Protein AF-A0A947NWL7-F1 (afdb_monomer_lite)

Secondary structure (DSSP, 8-state):
-HHHHHHTTPPP-S-EE--TTSPPEE--S---PPP-SS-HHHHHTT-SEEEEEEEEEEEEE-TTT--EEEEEEEEEEE-

Structure (mmCIF, N/CA/C/O backbone):
data_AF-A0A947NWL7-F1
#
_entry.id   AF-A0A947NWL7-F1
#
loop_
_atom_site.group_PDB
_atom_site.id
_atom_site.type_symbol
_atom_site.label_atom_id
_atom_site.label_alt_id
_atom_site.label_comp_id
_atom_site.label_asym_id
_atom_site.label_entity_id
_atom_site.label_seq_id
_atom_site.pdbx_PDB_ins_code
_atom_site.Cartn_x
_atom_site.Cartn_y
_atom_site.Cartn_z
_atom_site.occupancy
_atom_site.B_iso_or_equiv
_atom_site.auth_seq_id
_atom_site.auth_comp_id
_atom_site.auth_asym_id
_atom_site.auth_atom_id
_atom_site.pdbx_PDB_model_num
ATOM 1 N N . ASN A 1 1 ? 18.606 -0.693 -17.203 1.00 82.00 1 ASN A N 1
ATOM 2 C CA . ASN A 1 1 ? 17.481 0.211 -17.542 1.00 82.00 1 ASN A CA 1
ATOM 3 C C . ASN A 1 1 ? 17.516 0.738 -18.986 1.00 82.00 1 ASN A C 1
ATOM 5 O O . ASN A 1 1 ? 16.484 0.702 -19.635 1.00 82.00 1 ASN A O 1
ATOM 9 N N . SER A 1 2 ? 18.655 1.199 -19.520 1.00 90.56 2 SER A N 1
ATOM 10 C CA . SER A 1 2 ? 18.756 1.801 -20.860 1.00 90.56 2 SER A CA 1
ATOM 11 C C . SER A 1 2 ? 18.509 0.796 -21.982 1.00 90.56 2 SER A C 1
ATOM 13 O O . SER A 1 2 ? 17.853 1.132 -22.960 1.00 90.56 2 SER A O 1
ATOM 15 N N . ALA A 1 3 ? 18.969 -0.448 -21.811 1.00 91.25 3 ALA A N 1
ATOM 16 C CA . ALA A 1 3 ? 18.650 -1.552 -22.713 1.00 91.25 3 ALA A CA 1
ATOM 17 C C . ALA A 1 3 ? 17.134 -1.814 -22.773 1.00 91.25 3 ALA A C 1
ATOM 19 O O . ALA A 1 3 ? 16.574 -1.835 -23.862 1.00 91.25 3 ALA A O 1
ATOM 20 N N . SER A 1 4 ? 16.463 -1.914 -21.618 1.00 92.75 4 SER A N 1
ATOM 21 C CA . SER A 1 4 ? 15.005 -2.086 -21.532 1.00 92.75 4 SER A CA 1
ATOM 22 C C . SER A 1 4 ? 14.248 -0.910 -22.157 1.00 92.75 4 SER A C 1
ATOM 24 O O . SER A 1 4 ? 13.340 -1.124 -22.949 1.00 92.75 4 SER A O 1
ATOM 26 N N . ALA A 1 5 ? 14.651 0.331 -21.863 1.00 94.31 5 ALA A N 1
ATOM 27 C CA . ALA A 1 5 ? 14.045 1.526 -22.451 1.00 94.31 5 ALA A CA 1
ATOM 28 C C . ALA A 1 5 ? 14.202 1.547 -23.981 1.00 94.31 5 ALA A C 1
ATOM 30 O O . ALA A 1 5 ? 13.231 1.767 -24.696 1.00 94.31 5 ALA A O 1
ATOM 31 N N . ARG A 1 6 ? 15.396 1.217 -24.493 1.00 95.25 6 ARG A N 1
ATOM 32 C CA . ARG A 1 6 ? 15.660 1.114 -25.934 1.00 95.25 6 ARG A CA 1
ATOM 33 C C . ARG A 1 6 ? 14.835 0.012 -26.595 1.00 95.25 6 ARG A C 1
ATOM 35 O O . ARG A 1 6 ? 14.292 0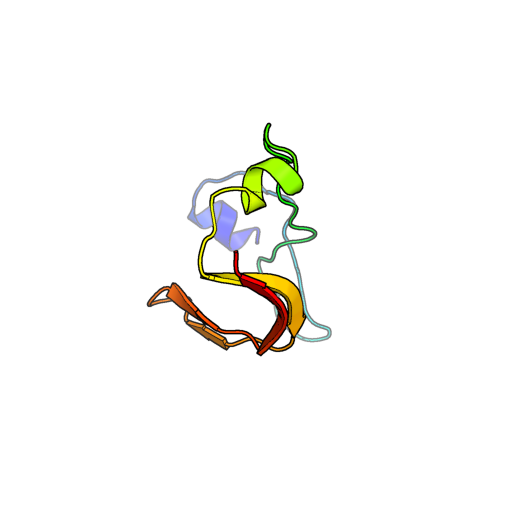.241 -27.666 1.00 95.25 6 ARG A O 1
ATOM 42 N N . GLN A 1 7 ? 14.733 -1.154 -25.960 1.00 95.44 7 GLN A N 1
ATOM 43 C CA . GLN A 1 7 ? 13.927 -2.269 -26.459 1.00 95.44 7 GLN A CA 1
ATOM 44 C C . GLN A 1 7 ? 12.437 -1.908 -26.542 1.00 95.44 7 GLN A C 1
ATOM 46 O O . GLN A 1 7 ? 11.761 -2.343 -27.466 1.00 95.44 7 GLN A O 1
ATOM 51 N N . LEU A 1 8 ? 11.941 -1.100 -25.601 1.00 96.38 8 LEU A N 1
ATOM 52 C CA . LEU A 1 8 ? 10.550 -0.641 -25.551 1.00 96.38 8 LEU A CA 1
ATOM 53 C C . LEU A 1 8 ? 10.297 0.665 -26.331 1.00 96.38 8 LEU A C 1
ATOM 55 O O . LEU A 1 8 ? 9.162 1.126 -26.366 1.00 96.38 8 LEU A O 1
ATOM 59 N N . GLY A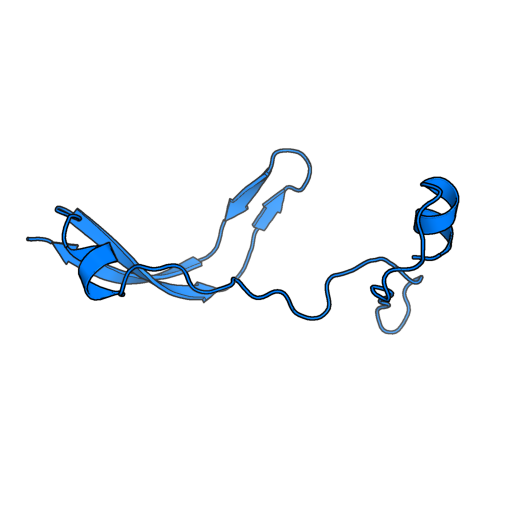 1 9 ? 11.326 1.294 -26.915 1.00 96.94 9 GLY A N 1
ATOM 60 C CA . GLY A 1 9 ? 11.207 2.617 -27.547 1.00 96.94 9 GLY A CA 1
ATOM 61 C C . GLY A 1 9 ? 10.839 3.751 -26.576 1.00 96.94 9 GLY A C 1
ATOM 62 O O . GLY A 1 9 ? 10.343 4.790 -27.001 1.00 96.94 9 GLY A O 1
ATOM 63 N N . ALA A 1 10 ? 11.058 3.555 -25.275 1.00 96.12 10 ALA A N 1
ATOM 64 C CA . ALA A 1 10 ? 10.676 4.484 -24.217 1.00 96.12 10 ALA A CA 1
ATOM 65 C C . ALA A 1 10 ? 11.835 5.427 -23.824 1.00 96.12 10 ALA A C 1
ATOM 67 O O . ALA A 1 10 ? 13.008 5.047 -23.925 1.00 96.12 10 ALA A O 1
ATOM 68 N N . PRO A 1 11 ? 11.542 6.641 -23.317 1.00 96.19 11 PRO A N 1
ATOM 69 C CA . PRO A 1 11 ? 12.555 7.500 -22.711 1.00 96.19 11 PRO A CA 1
ATOM 70 C C . PRO A 1 11 ? 13.102 6.902 -21.403 1.00 96.19 11 PRO A C 1
ATOM 72 O O . PRO A 1 11 ? 12.490 6.040 -20.769 1.00 96.19 11 PRO A O 1
ATOM 75 N N . LEU A 1 12 ? 14.275 7.374 -20.970 1.00 94.94 12 LEU A N 1
ATOM 76 C CA . LEU A 1 12 ? 14.851 6.973 -19.685 1.00 94.94 12 LEU A CA 1
ATOM 77 C C . LEU A 1 12 ? 14.033 7.553 -18.522 1.00 94.94 12 LEU A C 1
ATOM 79 O O . LEU A 1 12 ? 13.770 8.749 -18.485 1.00 94.94 12 LEU A O 1
ATOM 83 N N . SER A 1 13 ? 13.701 6.713 -17.538 1.00 93.38 13 SER A N 1
ATOM 84 C CA . SER A 1 13 ? 12.858 7.086 -16.391 1.00 93.38 13 SER A CA 1
ATOM 85 C C . SER A 1 13 ? 13.621 7.372 -15.091 1.00 93.38 13 SER A C 1
ATOM 87 O O . SER A 1 13 ? 12.996 7.570 -14.057 1.00 93.38 13 SER A O 1
ATOM 89 N N . GLY A 1 14 ? 14.956 7.299 -15.082 1.00 93.94 14 GLY A N 1
ATOM 90 C CA . GLY A 1 14 ? 15.758 7.481 -13.859 1.00 93.94 14 GLY A CA 1
ATOM 91 C C . GLY A 1 14 ? 15.746 6.305 -12.864 1.00 93.94 14 GLY A C 1
ATOM 92 O O . GLY A 1 14 ? 16.385 6.385 -11.825 1.00 93.94 14 GLY A O 1
ATOM 93 N N . HIS A 1 15 ? 15.099 5.183 -13.189 1.00 94.56 15 HIS A N 1
ATOM 94 C CA . HIS A 1 15 ? 14.933 4.020 -12.298 1.00 94.56 15 HIS A CA 1
ATOM 95 C C . HIS A 1 15 ? 16.034 2.949 -12.444 1.00 94.56 15 HIS A C 1
ATOM 97 O O . HIS A 1 15 ? 15.769 1.745 -12.428 1.00 94.56 15 HIS A O 1
ATOM 103 N N . ALA A 1 16 ? 17.282 3.366 -12.678 1.00 93.19 16 ALA A N 1
ATOM 104 C CA . ALA A 1 16 ? 18.412 2.437 -12.705 1.00 93.19 16 ALA A CA 1
ATOM 105 C C . ALA A 1 16 ? 18.791 2.031 -11.279 1.00 93.19 16 ALA A C 1
ATOM 107 O O . ALA A 1 16 ? 18.996 2.891 -10.427 1.00 93.19 16 ALA A O 1
ATOM 108 N N . SER A 1 17 ? 18.969 0.737 -11.038 1.00 92.56 17 SER A N 1
ATOM 109 C CA . SER A 1 17 ? 19.487 0.235 -9.765 1.00 92.56 17 SER A CA 1
ATOM 110 C C . SER A 1 17 ? 20.510 -0.867 -9.981 1.00 92.56 17 SER A C 1
ATOM 112 O O . SER A 1 17 ? 20.542 -1.510 -11.029 1.00 92.56 17 SER A O 1
ATOM 114 N N . ARG A 1 18 ? 21.392 -1.066 -9.002 1.00 90.25 18 ARG A N 1
ATOM 115 C CA . ARG A 1 18 ? 22.370 -2.158 -8.984 1.00 90.25 18 ARG A CA 1
ATOM 116 C C . ARG A 1 18 ? 22.576 -2.623 -7.548 1.00 90.25 18 ARG A C 1
ATOM 118 O O . ARG A 1 18 ? 22.551 -1.797 -6.639 1.00 90.25 18 ARG A O 1
ATOM 125 N N . SER A 1 19 ? 22.836 -3.910 -7.349 1.00 84.06 19 SER A N 1
ATOM 126 C CA . SER A 1 19 ? 23.422 -4.390 -6.092 1.00 84.06 19 SER A CA 1
ATOM 127 C C . SER A 1 19 ? 24.954 -4.315 -6.168 1.00 84.06 19 SER A C 1
ATOM 129 O O . SER A 1 19 ? 25.515 -4.107 -7.247 1.00 84.06 19 SER A O 1
ATOM 131 N N . GLY A 1 20 ? 25.643 -4.467 -5.031 1.00 82.81 20 GLY A N 1
ATOM 132 C CA . GLY A 1 20 ? 27.092 -4.246 -4.888 1.00 82.81 20 GLY A CA 1
ATOM 133 C C . GLY A 1 20 ? 28.009 -4.977 -5.883 1.00 82.81 20 GLY A C 1
ATOM 134 O O . GLY A 1 20 ? 29.136 -4.532 -6.072 1.00 82.81 20 GLY A O 1
ATOM 135 N N . GLY A 1 21 ? 27.530 -6.020 -6.571 1.00 82.88 21 GLY A N 1
ATOM 136 C CA . GLY A 1 21 ? 28.268 -6.730 -7.626 1.00 82.88 21 GLY A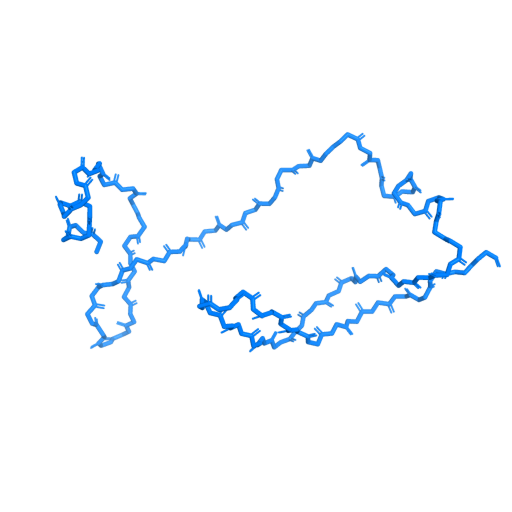 CA 1
ATOM 137 C C . GLY A 1 21 ? 27.416 -7.233 -8.799 1.00 82.88 21 GLY A C 1
ATOM 138 O O . GLY A 1 21 ? 27.909 -8.006 -9.612 1.00 82.88 21 GLY A O 1
ATOM 139 N N . GLY A 1 22 ? 26.142 -6.837 -8.887 1.00 82.06 22 GLY A N 1
ATOM 140 C CA . GLY A 1 22 ? 25.223 -7.285 -9.939 1.00 82.06 22 GLY A CA 1
ATOM 141 C C . GLY A 1 22 ? 25.171 -6.345 -11.145 1.00 82.06 22 GLY A C 1
ATOM 142 O O . GLY A 1 22 ? 25.498 -5.159 -11.047 1.00 82.06 22 GLY A O 1
ATOM 143 N N . SER A 1 23 ? 24.704 -6.862 -12.285 1.00 85.81 23 SER A N 1
ATOM 144 C CA . SER A 1 23 ? 24.395 -6.033 -13.454 1.00 85.81 23 SER A CA 1
ATOM 145 C C . SER A 1 23 ? 23.298 -5.002 -13.135 1.00 85.81 23 SER A C 1
ATOM 147 O O . SER A 1 23 ? 22.412 -5.280 -12.323 1.00 85.81 23 SER A O 1
ATOM 149 N N . PRO A 1 24 ? 23.309 -3.821 -13.779 1.00 87.50 24 PRO A N 1
ATOM 150 C CA . PRO A 1 24 ? 22.265 -2.822 -13.585 1.00 87.50 24 PRO A CA 1
ATOM 151 C C . PRO A 1 24 ? 20.879 -3.331 -14.006 1.00 87.50 24 PRO A C 1
ATOM 153 O O . PRO A 1 24 ? 20.683 -3.771 -15.140 1.00 87.50 24 PRO A O 1
ATOM 156 N N . GLY A 1 25 ? 19.902 -3.199 -13.115 1.00 90.50 25 GLY A N 1
ATOM 157 C CA . GLY A 1 25 ? 18.500 -3.537 -13.326 1.00 90.50 25 GLY A CA 1
ATOM 158 C C . GLY A 1 25 ? 17.598 -2.313 -13.482 1.00 90.50 25 GLY A C 1
ATOM 159 O O . GLY A 1 25 ? 18.041 -1.203 -13.808 1.00 90.50 25 GLY A O 1
ATOM 160 N N . VAL A 1 26 ? 16.303 -2.551 -13.289 1.00 92.75 26 VAL A N 1
ATOM 161 C CA . VAL A 1 26 ? 15.266 -1.528 -13.127 1.00 92.75 26 VAL A CA 1
ATOM 162 C C . VAL A 1 26 ? 14.602 -1.784 -11.779 1.00 92.75 26 VAL A C 1
ATOM 164 O O . VAL A 1 26 ? 14.202 -2.914 -11.513 1.00 92.75 26 VAL A O 1
ATOM 167 N N . SER A 1 27 ? 14.478 -0.766 -10.931 1.00 92.94 27 SER A N 1
ATOM 168 C CA . SER A 1 27 ? 13.693 -0.865 -9.695 1.00 92.94 27 SER A CA 1
ATOM 169 C C . SER A 1 27 ? 13.060 0.470 -9.340 1.00 92.94 27 SER A C 1
ATOM 171 O O . SER A 1 27 ? 13.523 1.520 -9.781 1.00 92.94 27 SER A O 1
ATOM 173 N N . ALA A 1 28 ? 12.036 0.428 -8.492 1.00 94.00 28 ALA A N 1
ATOM 174 C CA . ALA A 1 28 ? 11.522 1.626 -7.848 1.00 94.00 28 ALA A CA 1
ATOM 175 C C . ALA A 1 28 ? 12.597 2.298 -6.973 1.00 94.00 28 ALA A C 1
ATOM 177 O O . ALA A 1 28 ? 13.512 1.629 -6.482 1.00 94.00 28 ALA A O 1
ATOM 178 N N . SER A 1 29 ? 12.465 3.613 -6.788 1.00 93.62 29 SER A N 1
ATOM 179 C CA . SER A 1 29 ? 13.232 4.394 -5.813 1.00 93.62 29 SER A CA 1
ATOM 180 C C . SER A 1 29 ? 12.412 4.582 -4.535 1.00 93.62 29 SER A C 1
ATOM 182 O O . SER A 1 29 ? 12.702 3.955 -3.524 1.00 93.62 29 SER A O 1
ATOM 184 N N . ASN A 1 30 ? 11.338 5.371 -4.613 1.00 95.12 30 ASN A N 1
ATOM 185 C CA . ASN A 1 30 ? 10.362 5.576 -3.549 1.00 95.12 30 ASN A CA 1
ATOM 186 C C . ASN A 1 30 ? 8.960 5.466 -4.144 1.00 95.12 30 ASN A C 1
ATOM 188 O O . ASN A 1 30 ? 8.616 6.211 -5.060 1.00 95.12 30 ASN A O 1
ATOM 192 N N . ILE A 1 31 ? 8.160 4.543 -3.621 1.00 94.62 31 ILE A N 1
ATOM 193 C CA . ILE A 1 31 ? 6.748 4.416 -3.981 1.00 94.62 31 ILE A CA 1
ATOM 194 C C . ILE A 1 31 ? 5.945 5.024 -2.841 1.00 94.62 31 ILE A C 1
ATOM 196 O O . ILE A 1 31 ? 6.162 4.677 -1.681 1.00 94.62 31 ILE A O 1
ATOM 200 N N . HIS A 1 32 ? 5.026 5.919 -3.177 1.00 96.44 32 HIS A N 1
ATOM 201 C CA . HIS A 1 32 ? 4.063 6.473 -2.239 1.00 96.44 32 HIS A CA 1
ATOM 202 C C . HIS A 1 32 ? 2.675 6.414 -2.869 1.00 96.44 32 HIS A C 1
ATOM 204 O O . HIS A 1 32 ? 2.540 6.443 -4.092 1.00 96.44 32 HIS A O 1
ATOM 210 N N . LEU A 1 33 ? 1.660 6.294 -2.022 1.00 95.94 33 LEU A N 1
ATOM 211 C CA . LEU A 1 33 ? 0.267 6.419 -2.426 1.00 95.94 33 LEU A CA 1
ATOM 212 C C . LEU A 1 33 ? -0.174 7.850 -2.133 1.00 95.94 33 LEU A C 1
ATOM 214 O O . LEU A 1 33 ? 0.073 8.356 -1.036 1.00 95.94 33 LEU A O 1
ATOM 218 N N . GLU A 1 34 ? -0.795 8.499 -3.112 1.00 97.69 34 GLU A N 1
ATOM 219 C CA . GLU A 1 34 ? -1.428 9.799 -2.901 1.00 97.69 34 GLU A CA 1
ATOM 220 C C . GLU A 1 34 ? -2.653 9.648 -1.983 1.00 97.69 34 GLU A C 1
ATOM 222 O O . GLU A 1 34 ? -3.342 8.622 -2.040 1.00 97.69 34 GLU A O 1
ATOM 227 N N . PRO A 1 35 ? -2.928 10.632 -1.109 1.00 97.12 35 PRO A N 1
ATOM 228 C CA . PRO A 1 35 ? -4.083 10.576 -0.226 1.00 97.12 35 PRO A CA 1
ATOM 229 C C . PRO A 1 35 ? -5.392 10.663 -1.021 1.00 97.12 35 PRO A C 1
ATOM 231 O O . PRO A 1 35 ? -5.504 11.416 -1.987 1.00 97.12 35 PRO A O 1
ATOM 234 N N . GLY A 1 36 ? -6.397 9.907 -0.577 1.00 96.75 36 GLY A N 1
ATOM 235 C CA . GLY A 1 36 ? -7.772 10.033 -1.059 1.00 96.75 36 GLY A CA 1
ATOM 236 C C . GLY A 1 36 ? -8.525 11.182 -0.382 1.00 96.75 36 GLY A C 1
ATOM 237 O O . GLY A 1 36 ? -7.941 12.036 0.282 1.00 96.75 36 GLY A O 1
ATOM 238 N N . THR A 1 37 ? -9.849 11.185 -0.530 1.00 97.75 37 THR A N 1
ATOM 239 C CA . THR A 1 37 ? -10.723 12.228 0.034 1.00 97.75 37 THR A CA 1
ATOM 240 C C . THR A 1 37 ? -11.290 11.892 1.409 1.00 97.75 37 THR A C 1
ATOM 242 O O . THR A 1 37 ? -11.749 12.796 2.096 1.00 97.75 37 THR A O 1
ATOM 245 N N . LEU A 1 38 ? -11.300 10.613 1.792 1.00 97.75 38 LEU A N 1
ATOM 246 C CA . LEU A 1 38 ? -11.872 10.153 3.056 1.00 97.75 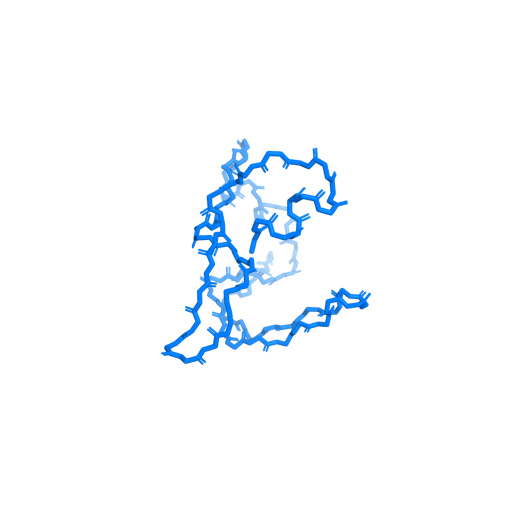38 LEU A CA 1
ATOM 247 C C . LEU A 1 38 ? -10.840 10.217 4.181 1.00 97.75 38 LEU A C 1
ATOM 249 O O . LEU A 1 38 ? -9.667 9.878 3.998 1.00 97.75 38 LEU A O 1
ATOM 253 N N . SER A 1 39 ? -11.298 10.610 5.362 1.00 97.06 39 SER A N 1
ATOM 254 C CA . SER A 1 39 ? -10.558 10.464 6.607 1.00 97.06 39 SER A CA 1
ATOM 255 C C . SER A 1 39 ? -10.486 8.998 7.041 1.00 97.06 39 SER A C 1
ATOM 257 O O . SER A 1 39 ? -11.228 8.131 6.579 1.00 97.06 39 SER A O 1
ATOM 259 N N . ARG A 1 40 ? -9.583 8.709 7.980 1.00 95.25 40 ARG A N 1
ATOM 260 C CA . ARG A 1 40 ? -9.454 7.371 8.564 1.00 95.25 40 ARG A CA 1
ATOM 261 C C . ARG A 1 40 ? -10.740 6.906 9.253 1.00 95.25 40 ARG A C 1
ATOM 263 O O . ARG A 1 40 ? -11.067 5.733 9.140 1.00 95.25 40 ARG A O 1
ATOM 270 N N . ASP A 1 41 ? -11.433 7.796 9.956 1.00 96.25 41 ASP A N 1
ATOM 271 C CA . ASP A 1 41 ? -12.645 7.435 10.698 1.00 96.25 41 ASP A CA 1
ATOM 272 C C . ASP A 1 41 ? -13.794 7.121 9.732 1.00 96.25 41 ASP A C 1
ATOM 274 O O . ASP A 1 41 ? -14.489 6.127 9.914 1.00 96.25 41 ASP A O 1
ATOM 278 N N . GLU A 1 42 ? -13.920 7.889 8.643 1.00 97.38 42 GLU A N 1
ATOM 279 C CA . GLU A 1 42 ? -14.884 7.605 7.569 1.00 97.38 42 GLU A CA 1
ATOM 280 C C . GLU A 1 42 ? -14.605 6.266 6.875 1.00 97.38 42 GLU A C 1
ATOM 282 O O . GLU A 1 42 ? -15.546 5.560 6.534 1.00 97.38 42 GLU A O 1
ATOM 287 N N . LEU A 1 43 ? -13.333 5.888 6.702 1.00 95.75 43 LEU A N 1
ATOM 288 C CA . LEU A 1 43 ? -12.947 4.590 6.131 1.00 95.75 43 LEU A CA 1
ATOM 289 C C . LEU A 1 43 ? -13.232 3.397 7.055 1.00 95.75 43 LEU A C 1
ATOM 291 O O . LEU A 1 43 ? -13.235 2.263 6.587 1.00 95.75 43 LEU A O 1
ATOM 295 N N . ILE A 1 44 ? -13.374 3.628 8.361 1.00 96.81 44 ILE A N 1
ATOM 296 C CA . ILE A 1 44 ? -13.616 2.575 9.357 1.00 96.81 44 ILE A CA 1
ATOM 297 C C . ILE A 1 44 ? -15.113 2.435 9.662 1.00 96.81 44 ILE A C 1
ATOM 299 O O . ILE A 1 44 ? -15.544 1.369 10.090 1.00 96.81 44 ILE A O 1
ATOM 303 N N . ALA A 1 45 ? -15.893 3.496 9.442 1.00 96.19 45 ALA A N 1
ATOM 304 C CA . ALA A 1 45 ? -17.261 3.639 9.933 1.00 96.19 45 ALA A CA 1
ATOM 305 C C . ALA A 1 45 ? -18.257 2.562 9.462 1.00 96.19 45 ALA A C 1
ATOM 307 O O . ALA A 1 45 ? -19.285 2.390 10.110 1.00 96.19 45 ALA A O 1
ATOM 308 N N . ASP A 1 46 ? -17.995 1.867 8.353 1.00 95.19 46 ASP A N 1
ATOM 309 C CA . ASP A 1 46 ? -18.871 0.834 7.785 1.00 95.19 46 ASP A CA 1
ATOM 310 C C . ASP A 1 46 ? -18.343 -0.606 7.965 1.00 95.19 46 ASP A C 1
ATOM 312 O O . ASP A 1 46 ? -18.898 -1.553 7.400 1.00 95.19 46 ASP A O 1
ATOM 316 N N . ILE A 1 47 ? -17.291 -0.800 8.770 1.00 97.00 47 ILE A N 1
ATOM 317 C CA . ILE A 1 47 ? -16.673 -2.109 9.020 1.00 97.00 47 ILE A CA 1
ATOM 318 C C . ILE A 1 47 ? -17.275 -2.763 10.274 1.00 97.00 47 ILE A C 1
ATOM 320 O O . ILE A 1 47 ? -16.842 -2.482 11.385 1.00 97.00 47 ILE A O 1
ATOM 324 N N . ALA A 1 48 ? -18.191 -3.719 10.085 1.00 97.12 48 ALA A N 1
ATOM 325 C CA . ALA A 1 48 ? -18.843 -4.435 11.194 1.00 97.12 48 ALA A CA 1
ATOM 326 C C . ALA A 1 48 ? -17.934 -5.443 11.937 1.00 97.12 48 ALA A C 1
ATOM 328 O O . ALA A 1 48 ? -18.017 -5.593 13.154 1.00 97.12 48 ALA A O 1
ATOM 329 N N . ASP A 1 49 ? -17.070 -6.166 11.212 1.00 98.00 49 ASP A N 1
ATOM 330 C CA . ASP A 1 49 ? -16.000 -7.008 11.775 1.00 98.00 49 ASP A CA 1
ATOM 331 C C . ASP A 1 49 ? -14.824 -7.020 10.795 1.00 98.00 49 ASP A C 1
ATOM 333 O O . ASP A 1 49 ? -14.968 -7.388 9.626 1.00 98.00 49 ASP A O 1
ATOM 337 N N . GLY A 1 50 ? -13.653 -6.586 11.247 1.00 97.25 50 GLY A N 1
ATOM 338 C CA . GLY A 1 50 ? -12.492 -6.421 10.384 1.00 97.25 50 GLY A CA 1
ATOM 339 C C . GLY A 1 50 ? -11.190 -6.237 11.147 1.00 97.25 50 GLY A C 1
ATOM 340 O O . GLY A 1 50 ? -11.111 -6.419 12.362 1.00 97.25 50 GLY A O 1
ATOM 341 N N . VAL A 1 51 ? -10.128 -5.882 10.422 1.00 97.00 51 VAL A N 1
ATOM 342 C CA . VAL A 1 51 ? -8.811 -5.621 11.013 1.00 97.00 51 VAL A CA 1
ATOM 343 C C . VAL A 1 51 ? -8.205 -4.361 10.407 1.00 97.00 51 VAL A C 1
ATOM 345 O O . VAL A 1 51 ? -7.957 -4.294 9.205 1.00 97.00 51 VAL A O 1
ATOM 348 N N . LEU A 1 52 ? -7.891 -3.386 11.257 1.00 97.25 52 LEU A N 1
ATOM 349 C CA . LEU A 1 52 ? -7.074 -2.236 10.896 1.00 97.25 52 LEU A CA 1
ATOM 350 C C . LEU A 1 52 ? -5.593 -2.608 10.982 1.00 97.25 52 LEU A C 1
ATOM 352 O O . LEU A 1 52 ? -5.024 -2.671 12.075 1.00 97.25 52 LEU A O 1
ATOM 356 N N . ILE A 1 53 ? -4.958 -2.816 9.832 1.00 97.25 53 ILE A N 1
ATOM 357 C CA . ILE A 1 53 ? -3.523 -3.100 9.741 1.00 97.25 53 ILE A CA 1
ATOM 358 C C . ILE A 1 53 ? -2.716 -1.809 9.900 1.00 97.25 53 ILE A C 1
ATOM 360 O O . ILE A 1 53 ? -2.901 -0.855 9.149 1.00 97.25 53 ILE A O 1
ATOM 364 N N . THR A 1 54 ? -1.789 -1.785 10.858 1.00 97.19 54 THR A N 1
ATOM 365 C CA . THR A 1 54 ? -0.930 -0.620 11.143 1.00 97.19 54 THR A CA 1
ATOM 366 C C . THR A 1 54 ? 0.520 -0.831 10.726 1.00 97.19 54 THR A C 1
ATOM 368 O O . THR A 1 54 ? 1.258 0.134 10.538 1.00 97.19 54 THR A O 1
ATOM 371 N N . SER A 1 55 ? 0.950 -2.084 10.565 1.00 97.38 55 SER A N 1
ATOM 372 C CA . SER A 1 55 ? 2.277 -2.419 10.047 1.00 97.38 55 SER A CA 1
ATOM 373 C C . SER A 1 55 ? 2.288 -3.786 9.370 1.00 97.38 55 SER A C 1
ATOM 375 O O . SER A 1 55 ? 1.478 -4.661 9.681 1.00 97.38 55 SER A O 1
ATOM 377 N N . VAL A 1 56 ? 3.239 -3.972 8.454 1.00 97.19 56 VAL A N 1
ATOM 378 C CA . VAL A 1 56 ? 3.480 -5.234 7.747 1.00 97.19 56 VAL A CA 1
ATOM 379 C C . VAL A 1 56 ? 4.962 -5.590 7.785 1.00 97.19 56 VAL A C 1
ATOM 381 O O . VAL A 1 56 ? 5.818 -4.709 7.841 1.00 97.19 56 VAL A O 1
ATOM 384 N N . PHE A 1 57 ? 5.277 -6.881 7.745 1.00 96.56 57 PHE A N 1
ATOM 385 C CA . PHE A 1 57 ? 6.647 -7.390 7.797 1.00 96.56 57 PHE A CA 1
ATOM 386 C C . PHE A 1 57 ? 6.801 -8.670 6.971 1.00 96.56 57 PHE A C 1
ATOM 388 O O . PHE A 1 57 ? 5.852 -9.434 6.787 1.00 96.56 57 PHE A O 1
ATOM 395 N N . GLY A 1 58 ? 8.018 -8.893 6.460 1.00 95.94 58 GLY A N 1
ATOM 396 C CA . GLY A 1 58 ? 8.309 -9.959 5.493 1.00 95.94 58 GLY A CA 1
ATOM 397 C C . GLY A 1 58 ? 7.533 -9.798 4.180 1.00 95.94 58 GLY A C 1
ATOM 398 O O . GLY A 1 58 ? 6.62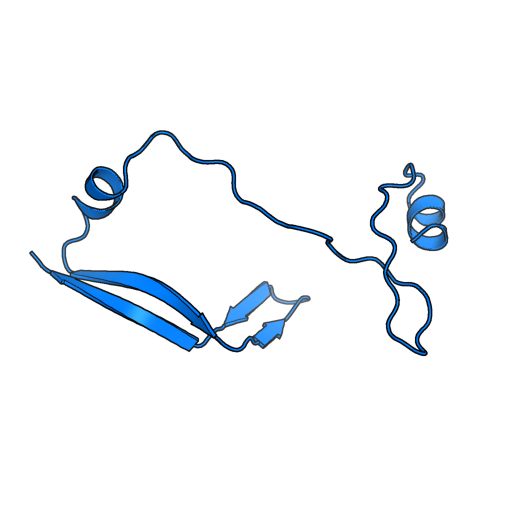8 -8.973 4.092 1.00 95.94 58 GLY A O 1
ATOM 399 N N . GLN A 1 59 ? 7.888 -10.552 3.138 1.00 94.69 59 GLN A N 1
ATOM 400 C CA . GLN A 1 59 ? 7.050 -10.672 1.941 1.00 94.69 59 GLN A CA 1
ATOM 401 C C . GLN A 1 59 ? 7.278 -11.950 1.154 1.00 94.69 59 GLN A C 1
ATOM 403 O O . GLN A 1 59 ? 8.412 -12.403 1.024 1.00 94.69 59 GLN A O 1
ATOM 408 N N . GLY A 1 60 ? 6.203 -12.437 0.540 1.00 95.38 60 GLY A N 1
ATOM 409 C CA . GLY A 1 60 ? 6.234 -13.303 -0.632 1.00 95.38 60 GLY A CA 1
ATOM 410 C C . GLY A 1 60 ? 5.477 -12.629 -1.773 1.00 95.38 60 GLY A C 1
ATOM 411 O O . GLY A 1 60 ? 4.356 -12.165 -1.570 1.00 95.38 60 GLY A O 1
ATOM 412 N N . VAL A 1 61 ? 6.100 -12.544 -2.952 1.00 95.88 61 VAL A N 1
ATOM 413 C CA . VAL A 1 61 ? 5.463 -12.004 -4.162 1.00 95.88 61 VAL A CA 1
ATOM 414 C C . VAL A 1 61 ? 5.758 -12.922 -5.337 1.00 95.88 61 VAL A C 1
ATOM 416 O O . VAL A 1 61 ? 6.923 -13.187 -5.636 1.00 95.88 61 VAL A O 1
ATOM 419 N N . ASN A 1 62 ? 4.715 -13.367 -6.026 1.00 96.44 62 ASN A N 1
ATOM 420 C CA . ASN A 1 62 ? 4.829 -14.011 -7.322 1.00 96.44 62 ASN A CA 1
ATOM 421 C C . ASN A 1 62 ? 4.473 -12.997 -8.415 1.00 96.44 62 ASN A C 1
ATOM 423 O O . ASN A 1 62 ? 3.311 -12.662 -8.612 1.00 96.44 62 ASN A O 1
ATOM 427 N N . MET A 1 63 ? 5.478 -12.522 -9.154 1.00 94.81 63 MET A N 1
ATOM 428 C CA . MET A 1 63 ? 5.281 -11.513 -10.206 1.00 94.81 63 MET A CA 1
ATOM 429 C C . MET A 1 63 ? 4.573 -12.053 -11.461 1.00 94.81 63 MET A C 1
ATOM 431 O O . MET A 1 63 ? 4.235 -11.264 -12.338 1.00 94.81 63 MET A O 1
ATOM 435 N N . VAL A 1 64 ? 4.374 -13.373 -11.571 1.00 97.31 64 VAL A N 1
ATOM 436 C CA . VAL A 1 64 ? 3.681 -14.010 -12.703 1.00 97.31 64 VAL A CA 1
ATOM 437 C C . VAL A 1 64 ? 2.188 -14.151 -12.417 1.00 97.31 64 VAL A C 1
ATOM 439 O O . VAL A 1 64 ? 1.374 -13.798 -13.263 1.00 97.31 64 VAL A O 1
ATOM 442 N N . THR A 1 65 ? 1.827 -14.661 -11.235 1.00 97.19 65 THR A N 1
ATOM 443 C CA . THR A 1 65 ? 0.419 -14.867 -10.844 1.00 97.19 65 THR A CA 1
ATOM 444 C C . THR A 1 65 ? -0.192 -13.649 -10.157 1.00 97.19 65 THR A C 1
ATOM 446 O O . THR A 1 65 ? -1.406 -13.481 -10.188 1.00 97.19 65 THR A O 1
ATOM 449 N N . GLY A 1 66 ? 0.634 -12.798 -9.544 1.00 96.19 66 GLY A N 1
ATOM 450 C CA . GLY A 1 66 ? 0.187 -11.691 -8.703 1.00 96.19 66 GLY A CA 1
ATOM 451 C C . GLY A 1 66 ? -0.037 -12.072 -7.238 1.00 96.19 66 GLY A C 1
ATOM 452 O O . GLY A 1 66 ? -0.467 -11.217 -6.466 1.00 96.19 66 GLY A O 1
ATOM 453 N N . ASP A 1 67 ? 0.271 -13.309 -6.829 1.00 97.69 67 ASP A N 1
ATOM 454 C CA . ASP A 1 67 ? 0.126 -13.713 -5.428 1.00 97.69 67 ASP A CA 1
ATOM 455 C C . ASP A 1 67 ? 1.035 -12.867 -4.535 1.00 97.69 67 ASP A C 1
ATOM 457 O O . ASP A 1 67 ? 2.252 -12.796 -4.735 1.00 97.69 67 ASP A O 1
ATOM 461 N N . TYR A 1 68 ? 0.436 -12.239 -3.530 1.00 95.75 68 TYR A N 1
ATOM 462 C CA . TYR A 1 68 ? 1.113 -11.349 -2.600 1.00 95.75 68 TYR A CA 1
ATOM 463 C C . TYR A 1 68 ? 0.734 -11.705 -1.168 1.00 95.75 68 TYR A C 1
ATOM 465 O O . TYR A 1 68 ? -0.443 -11.837 -0.837 1.00 95.75 68 TYR A O 1
ATOM 473 N N . SER A 1 69 ? 1.737 -11.838 -0.304 1.00 96.12 69 SER A N 1
ATOM 474 C CA . SER A 1 69 ? 1.532 -12.142 1.109 1.00 96.12 69 SER A CA 1
ATOM 475 C C . SER A 1 69 ? 2.578 -11.464 1.987 1.00 96.12 69 SER A C 1
ATOM 477 O O . SER A 1 69 ? 3.755 -11.374 1.623 1.00 96.12 69 SER A O 1
ATOM 479 N N . ARG A 1 70 ? 2.142 -10.999 3.161 1.00 96.69 70 ARG A N 1
ATOM 480 C CA . ARG A 1 70 ? 2.979 -10.446 4.233 1.00 96.69 70 ARG A CA 1
ATOM 481 C C . ARG A 1 70 ? 2.413 -10.824 5.597 1.00 96.69 70 ARG A C 1
ATOM 483 O O . ARG A 1 70 ? 1.208 -11.019 5.737 1.00 96.69 70 ARG A O 1
ATOM 490 N N . GLY A 1 71 ? 3.278 -10.851 6.609 1.00 97.25 71 GLY A N 1
ATOM 491 C CA . GLY A 1 71 ? 2.835 -10.769 7.997 1.00 97.25 71 GLY A CA 1
ATOM 492 C C . GLY A 1 71 ? 2.319 -9.361 8.296 1.00 97.25 71 GLY A C 1
ATOM 493 O O . GLY A 1 71 ? 2.804 -8.387 7.713 1.00 97.25 71 GLY A O 1
ATOM 494 N N . ALA A 1 72 ? 1.340 -9.247 9.189 1.00 97.62 72 ALA A N 1
ATOM 495 C CA . ALA A 1 72 ? 0.702 -7.977 9.505 1.00 97.62 72 ALA A CA 1
ATOM 496 C C . ALA A 1 72 ? 0.355 -7.876 10.995 1.00 97.62 72 ALA A C 1
ATOM 498 O O . ALA A 1 72 ? 0.002 -8.874 11.619 1.00 97.62 72 ALA A O 1
ATOM 499 N N . ASN A 1 73 ? 0.451 -6.666 11.548 1.00 97.94 73 AS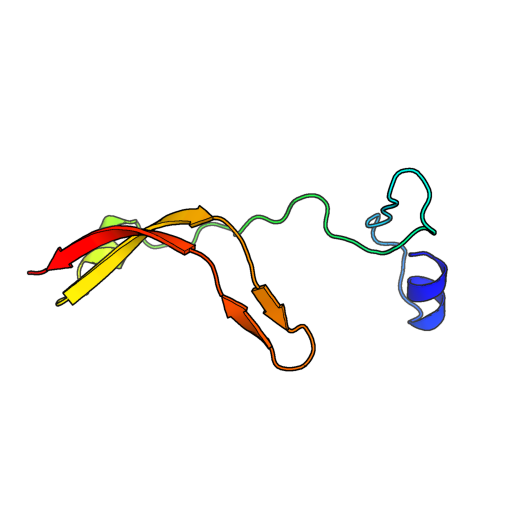N A N 1
ATOM 500 C CA . ASN A 1 73 ? 0.008 -6.342 12.904 1.00 97.94 73 ASN A CA 1
ATOM 501 C C . ASN A 1 73 ? -1.044 -5.230 12.847 1.00 97.94 73 ASN A C 1
ATOM 503 O O . ASN A 1 73 ? -0.976 -4.349 11.983 1.00 97.94 73 ASN A O 1
ATOM 507 N N . GLY A 1 74 ? -1.993 -5.248 13.781 1.00 97.31 74 GLY A N 1
ATOM 508 C CA . GLY A 1 74 ? -3.114 -4.320 13.761 1.00 97.31 74 GLY A CA 1
ATOM 509 C C . GLY A 1 74 ? -4.098 -4.509 14.908 1.00 97.31 74 GLY A C 1
ATOM 510 O O . GLY A 1 74 ? -3.808 -5.197 15.886 1.00 97.31 74 GLY A O 1
ATOM 511 N N . PHE A 1 75 ? -5.270 -3.900 14.757 1.00 97.50 75 PHE A N 1
ATOM 512 C CA . PHE A 1 75 ? -6.375 -3.965 15.711 1.00 97.50 75 PHE A CA 1
ATOM 513 C C . PHE A 1 75 ? -7.593 -4.596 15.056 1.00 97.50 75 PHE A C 1
ATOM 515 O O . PHE A 1 75 ? -7.856 -4.339 13.884 1.00 97.50 75 PHE A O 1
ATOM 522 N N . ARG A 1 76 ? -8.355 -5.382 15.814 1.00 97.69 76 ARG A N 1
ATOM 523 C CA . ARG A 1 76 ? -9.675 -5.825 15.366 1.00 97.69 76 ARG A CA 1
ATOM 524 C C . ARG A 1 76 ? -10.645 -4.643 15.419 1.00 97.69 76 ARG A C 1
ATOM 526 O O . ARG A 1 76 ? -10.620 -3.882 16.384 1.00 97.69 76 ARG A O 1
ATOM 533 N N . ILE A 1 77 ? -11.468 -4.511 14.392 1.00 97.81 77 ILE A N 1
ATOM 534 C CA . ILE A 1 77 ? -12.620 -3.613 14.336 1.00 97.81 77 ILE A CA 1
ATOM 535 C C . ILE A 1 77 ? -13.848 -4.488 14.572 1.00 97.81 77 ILE A C 1
ATOM 537 O O . ILE A 1 77 ? -13.965 -5.520 13.917 1.00 97.81 77 ILE A O 1
ATOM 541 N N . VAL A 1 78 ? -14.697 -4.116 15.526 1.00 95.81 78 VAL A N 1
ATOM 542 C CA . VAL A 1 78 ? -15.983 -4.766 15.808 1.00 95.81 78 VAL A CA 1
ATOM 543 C C . VAL A 1 78 ? -16.929 -3.692 16.328 1.00 95.81 78 VAL A C 1
ATOM 545 O O . VAL A 1 78 ? -16.502 -2.904 17.177 1.00 95.81 78 VAL A O 1
ATOM 548 N N . ASP A 1 79 ? -18.166 -3.691 15.839 1.00 86.62 79 ASP A N 1
ATOM 549 C CA . ASP A 1 79 ? -19.254 -2.852 16.364 1.00 86.62 79 ASP A CA 1
ATOM 550 C C . ASP A 1 79 ? -19.704 -3.260 17.782 1.00 86.62 79 ASP A C 1
ATOM 552 O O . ASP A 1 79 ? -19.806 -4.481 18.068 1.00 86.62 79 ASP A O 1
#

Foldseek 3Di:
DVVVCVVVVHDDDPQWDDDPPGDIDGDDDDDDDDDDDDDPCRVLVPPAWDWDWPDWDDWDADPVVGDIDTHTDTDIRHD

Sequence (79 aa):
NSASARQLGAPLSGHASRSGGGSPGVSASNIHLEPGTLSRDELIADIADGVLITSVFGQGVNMVTGDYSRGANGFRIVD

Radius of gyration: 19.08 Å; chains: 1; bounding box: 48×27×44 Å

pLDDT: mean 94.59, std 3.97, range [82.0, 98.0]